Protein AF-A0A522W054-F1 (afdb_monomer_lite)

Structure (mmCIF, N/CA/C/O backbone):
data_AF-A0A522W054-F1
#
_entry.id   AF-A0A522W054-F1
#
loop_
_atom_site.group_PDB
_atom_site.id
_atom_site.type_symbol
_atom_site.label_atom_id
_atom_site.label_alt_id
_atom_site.label_comp_id
_atom_site.label_asym_id
_atom_site.label_entity_id
_atom_site.label_seq_id
_atom_site.pdbx_PDB_ins_code
_atom_site.Cartn_x
_atom_site.Cartn_y
_atom_site.Cartn_z
_atom_site.occupancy
_atom_site.B_iso_or_equiv
_atom_site.auth_seq_id
_atom_site.auth_comp_id
_atom_site.auth_asym_id
_atom_site.auth_atom_id
_atom_site.pdbx_PDB_model_num
ATOM 1 N N . MET A 1 1 ? -21.776 -14.584 4.336 1.00 48.50 1 MET A N 1
ATOM 2 C CA . MET A 1 1 ? -21.289 -14.466 2.942 1.00 48.50 1 MET A CA 1
ATOM 3 C C . MET A 1 1 ? -20.443 -13.203 2.856 1.00 48.50 1 MET A C 1
ATOM 5 O O . MET A 1 1 ? -20.900 -12.175 3.341 1.00 48.50 1 MET A O 1
ATOM 9 N N . ARG A 1 2 ? -19.198 -13.263 2.358 1.00 63.47 2 ARG A N 1
ATOM 10 C CA . ARG A 1 2 ? -18.408 -12.037 2.121 1.00 63.47 2 ARG A CA 1
ATOM 11 C C . ARG A 1 2 ? -19.120 -11.224 1.036 1.00 63.47 2 ARG A C 1
ATOM 13 O O . ARG A 1 2 ? -19.587 -11.817 0.067 1.00 63.47 2 ARG A O 1
ATOM 20 N N . SER A 1 3 ? -19.256 -9.911 1.217 1.00 84.56 3 SER A N 1
ATOM 21 C CA . SER A 1 3 ? -19.887 -9.067 0.199 1.00 84.56 3 SER A CA 1
ATOM 22 C C . SER A 1 3 ? -19.059 -9.106 -1.088 1.00 84.56 3 SER A C 1
ATOM 24 O O . SER A 1 3 ? -17.830 -9.179 -1.037 1.00 84.56 3 SER A O 1
ATOM 26 N N . PHE A 1 4 ? -19.721 -9.047 -2.245 1.00 90.56 4 PHE A N 1
ATOM 27 C CA . PHE A 1 4 ? -19.061 -9.022 -3.556 1.00 90.56 4 PHE A CA 1
ATOM 28 C C . PHE A 1 4 ? -17.945 -7.961 -3.626 1.00 90.56 4 PHE A C 1
ATOM 30 O O . PHE A 1 4 ? -16.848 -8.241 -4.106 1.00 90.56 4 PHE A O 1
ATOM 37 N N . GLY A 1 5 ? -18.182 -6.783 -3.036 1.00 90.81 5 GLY A N 1
ATOM 38 C CA . GLY A 1 5 ? -17.192 -5.708 -2.960 1.00 90.81 5 GLY A CA 1
ATOM 39 C C . GLY A 1 5 ? -15.894 -6.111 -2.253 1.00 90.81 5 GLY A C 1
ATOM 40 O O . GLY A 1 5 ? -14.820 -5.747 -2.720 1.00 90.81 5 GLY A O 1
ATOM 41 N N . PHE A 1 6 ? -15.957 -6.904 -1.180 1.00 91.25 6 PHE A N 1
ATOM 42 C CA . PHE A 1 6 ? -14.751 -7.394 -0.508 1.00 91.25 6 PHE A CA 1
ATOM 43 C C . PHE A 1 6 ? -13.987 -8.414 -1.364 1.00 91.25 6 PHE A C 1
ATOM 45 O O . PHE A 1 6 ? -12.761 -8.375 -1.419 1.00 91.25 6 PHE A O 1
ATOM 52 N N . THR A 1 7 ? -14.698 -9.314 -2.052 1.00 94.25 7 THR A N 1
ATOM 53 C CA . THR A 1 7 ? -14.076 -10.289 -2.965 1.00 94.25 7 THR A CA 1
ATOM 54 C C . THR A 1 7 ? -13.330 -9.588 -4.095 1.00 94.25 7 THR A C 1
ATOM 56 O O . THR A 1 7 ? -12.186 -9.933 -4.377 1.00 94.25 7 THR A O 1
ATOM 59 N N . LEU A 1 8 ? -13.943 -8.567 -4.696 1.00 94.81 8 LEU A N 1
ATOM 60 C CA . LEU A 1 8 ? -13.317 -7.799 -5.767 1.00 94.81 8 LEU A CA 1
ATOM 61 C C . LEU A 1 8 ? -12.094 -7.014 -5.259 1.00 94.81 8 LEU A C 1
ATOM 63 O O . LEU A 1 8 ? -11.086 -6.942 -5.955 1.00 94.81 8 LEU A O 1
ATOM 67 N N . LEU A 1 9 ? -12.143 -6.475 -4.033 1.00 94.12 9 LEU A N 1
ATOM 68 C CA . LEU A 1 9 ? -10.993 -5.793 -3.428 1.00 94.12 9 LEU A CA 1
ATOM 69 C C . LEU A 1 9 ? -9.827 -6.762 -3.203 1.00 94.12 9 LEU A C 1
ATOM 71 O O . LEU A 1 9 ? -8.676 -6.413 -3.447 1.00 94.12 9 LEU A O 1
ATOM 75 N N . LEU A 1 10 ? -10.118 -7.982 -2.746 1.00 94.38 10 LEU A N 1
ATOM 76 C CA . LEU A 1 10 ? -9.102 -9.013 -2.549 1.00 94.38 10 LEU A CA 1
ATOM 77 C C . LEU A 1 10 ? -8.487 -9.457 -3.881 1.00 94.38 10 LEU A C 1
ATOM 79 O O . LEU A 1 10 ? -7.278 -9.661 -3.954 1.00 94.38 10 LEU A O 1
ATOM 83 N N . PHE A 1 11 ? -9.303 -9.565 -4.930 1.00 96.38 11 PHE A N 1
ATOM 84 C CA . PHE A 1 11 ? -8.822 -9.827 -6.282 1.00 96.38 11 PHE A CA 1
ATOM 85 C C . PHE A 1 11 ? -7.897 -8.707 -6.773 1.00 96.38 11 PHE A C 1
ATOM 87 O O . PHE A 1 11 ? -6.777 -8.990 -7.190 1.00 96.38 11 PHE A O 1
ATOM 94 N N . TRP A 1 12 ? -8.314 -7.441 -6.640 1.00 96.62 12 TRP A N 1
ATOM 95 C CA . TRP A 1 12 ? -7.470 -6.285 -6.960 1.00 96.62 12 TRP A CA 1
ATOM 96 C C . TRP A 1 12 ? -6.152 -6.314 -6.179 1.00 96.62 12 TRP A C 1
ATOM 98 O O . TRP A 1 12 ? -5.096 -6.115 -6.765 1.00 96.62 12 TRP A O 1
ATOM 108 N N . HIS A 1 13 ? -6.195 -6.618 -4.880 1.00 96.12 13 HIS A N 1
ATOM 109 C CA . HIS A 1 13 ? -4.999 -6.697 -4.045 1.00 96.12 13 HIS A CA 1
ATOM 110 C C . HIS A 1 13 ? -4.044 -7.797 -4.521 1.00 96.12 13 HIS A C 1
ATOM 112 O O . HIS A 1 13 ? -2.839 -7.577 -4.598 1.00 96.12 13 HIS A O 1
ATOM 118 N N . GLY A 1 14 ? -4.569 -8.986 -4.835 1.00 97.19 14 GLY A N 1
ATOM 119 C CA . GLY A 1 14 ? -3.770 -10.084 -5.378 1.00 97.19 14 GLY A CA 1
ATOM 120 C C . GLY A 1 14 ? -3.129 -9.717 -6.714 1.00 97.19 14 GLY A C 1
ATOM 121 O O . GLY A 1 14 ? -1.948 -9.980 -6.917 1.00 97.19 14 GLY A O 1
ATOM 122 N N . LEU A 1 15 ? -3.884 -9.043 -7.583 1.00 97.81 15 LEU A N 1
ATOM 123 C CA . LEU A 1 15 ? -3.390 -8.575 -8.870 1.00 97.81 15 LEU A CA 1
ATOM 124 C C . LEU A 1 15 ? -2.296 -7.512 -8.704 1.00 97.81 15 LEU A C 1
ATOM 126 O O . LEU A 1 15 ? -1.234 -7.657 -9.293 1.00 97.81 15 LEU A O 1
ATOM 130 N N . PHE A 1 16 ? -2.519 -6.513 -7.845 1.00 97.25 16 PHE A N 1
ATOM 131 C CA . PHE A 1 16 ? -1.559 -5.450 -7.537 1.00 97.25 16 PHE A CA 1
ATOM 132 C C . PHE A 1 16 ? -0.251 -6.010 -6.961 1.00 97.25 16 PHE A C 1
ATOM 134 O O . PHE A 1 16 ? 0.836 -5.648 -7.405 1.00 97.25 16 PHE A O 1
ATOM 141 N N . ALA A 1 17 ? -0.350 -6.939 -6.005 1.00 97.06 17 ALA A N 1
ATOM 142 C CA . ALA A 1 17 ? 0.813 -7.611 -5.434 1.00 97.06 17 ALA A CA 1
ATOM 143 C C . ALA A 1 17 ? 1.552 -8.465 -6.477 1.00 97.06 17 ALA A C 1
ATOM 145 O O . ALA A 1 17 ? 2.777 -8.433 -6.535 1.00 97.06 17 ALA A O 1
ATOM 146 N N . GLY A 1 18 ? 0.823 -9.194 -7.327 1.00 97.44 18 GLY A N 1
ATOM 147 C CA . GLY A 1 18 ? 1.412 -9.998 -8.396 1.00 97.44 18 GLY A CA 1
ATOM 148 C C . GLY A 1 18 ? 2.170 -9.148 -9.415 1.00 97.44 18 GLY A C 1
ATOM 149 O O . GLY A 1 18 ? 3.320 -9.447 -9.723 1.00 97.44 18 GLY A O 1
ATOM 150 N N . THR A 1 19 ? 1.568 -8.053 -9.886 1.00 97.38 19 THR A N 1
ATOM 151 C CA . THR A 1 19 ? 2.221 -7.123 -10.820 1.00 97.38 19 THR A CA 1
ATOM 152 C C . THR A 1 19 ? 3.438 -6.456 -10.200 1.00 97.38 19 THR A C 1
ATOM 154 O O . THR A 1 19 ? 4.453 -6.313 -10.871 1.00 97.38 19 THR A O 1
ATOM 157 N N . TYR A 1 20 ? 3.366 -6.105 -8.912 1.00 97.50 20 TYR A N 1
ATOM 158 C CA . TYR A 1 20 ? 4.505 -5.562 -8.177 1.00 97.50 20 TYR A CA 1
ATOM 159 C C . TYR A 1 20 ? 5.671 -6.556 -8.125 1.00 97.50 20 TYR A C 1
ATOM 161 O O . TYR A 1 20 ? 6.796 -6.189 -8.445 1.00 97.50 20 TYR A O 1
ATOM 169 N N . ILE A 1 21 ? 5.407 -7.821 -7.769 1.00 97.19 21 ILE A N 1
ATOM 170 C CA . ILE A 1 21 ? 6.442 -8.863 -7.695 1.00 97.19 21 ILE A CA 1
ATOM 171 C C . ILE A 1 21 ? 7.104 -9.058 -9.056 1.00 97.19 21 ILE A C 1
ATOM 173 O O . ILE A 1 21 ? 8.328 -9.074 -9.119 1.00 97.19 21 ILE A O 1
ATOM 177 N N . VAL A 1 22 ? 6.313 -9.175 -10.130 1.00 97.50 22 VAL A N 1
ATOM 178 C CA . VAL A 1 22 ? 6.853 -9.317 -11.490 1.00 97.50 22 VAL A CA 1
ATOM 179 C C . VAL A 1 22 ? 7.730 -8.118 -11.831 1.00 97.50 22 VAL A C 1
ATOM 181 O O . VAL A 1 22 ? 8.887 -8.323 -12.166 1.00 97.50 22 VAL A O 1
ATOM 184 N N . ALA A 1 23 ? 7.230 -6.890 -11.663 1.00 96.06 23 ALA A N 1
ATOM 185 C CA . ALA A 1 23 ? 8.004 -5.685 -11.949 1.00 96.06 23 ALA A CA 1
ATOM 186 C C . ALA A 1 23 ? 9.327 -5.647 -11.166 1.00 96.06 23 ALA A C 1
ATOM 188 O O . ALA A 1 23 ? 10.359 -5.309 -11.736 1.00 96.06 23 ALA A O 1
ATOM 189 N N . PHE A 1 24 ? 9.310 -6.028 -9.886 1.00 94.88 24 PHE A N 1
ATOM 190 C CA . PHE A 1 24 ? 10.502 -6.012 -9.042 1.00 94.88 24 PHE A CA 1
ATOM 191 C C . PHE A 1 24 ? 11.554 -7.038 -9.489 1.00 94.88 24 PHE A C 1
ATOM 193 O O . PHE A 1 24 ? 12.723 -6.695 -9.607 1.00 94.88 24 PHE A O 1
ATOM 200 N N . ILE A 1 25 ? 11.156 -8.288 -9.757 1.00 96.00 25 ILE A N 1
ATOM 201 C CA . ILE A 1 25 ? 12.114 -9.358 -10.093 1.00 96.00 25 ILE A CA 1
ATOM 202 C C . ILE A 1 25 ? 12.608 -9.304 -11.541 1.00 96.00 25 ILE A C 1
ATOM 204 O O . ILE A 1 25 ? 13.621 -9.916 -11.849 1.00 96.00 25 ILE A O 1
ATOM 208 N N . THR A 1 26 ? 11.887 -8.628 -12.439 1.00 96.06 26 THR A N 1
ATOM 209 C CA . THR A 1 26 ? 12.272 -8.510 -13.855 1.00 96.06 26 THR A CA 1
ATOM 210 C C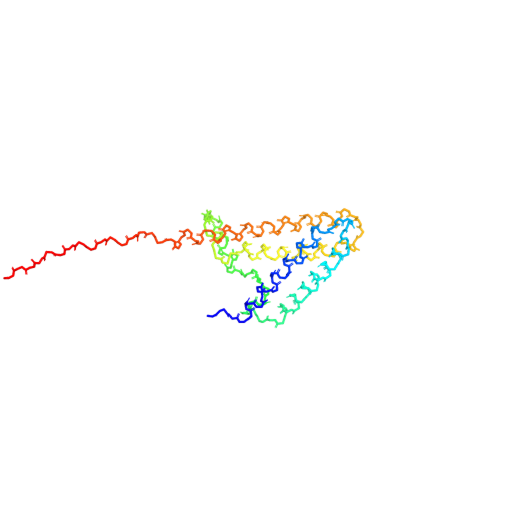 . THR A 1 26 ? 12.988 -7.200 -14.171 1.00 96.06 26 THR A C 1
ATOM 212 O O . THR A 1 26 ? 13.122 -6.881 -15.346 1.00 96.06 26 THR A O 1
ATOM 215 N N . GLY A 1 27 ? 13.377 -6.415 -13.158 1.00 90.00 27 GLY A N 1
ATOM 216 C CA . GLY A 1 27 ? 14.052 -5.123 -13.343 1.00 90.00 27 GLY A CA 1
ATOM 217 C C . GLY A 1 27 ? 15.424 -5.213 -14.015 1.00 90.00 27 GLY A C 1
ATOM 218 O O . GLY A 1 27 ? 15.909 -4.202 -14.515 1.00 90.00 27 GLY A O 1
ATOM 219 N N . ASP A 1 28 ? 16.007 -6.410 -14.068 1.00 86.50 28 ASP A N 1
ATOM 220 C CA . ASP A 1 28 ? 17.255 -6.682 -14.776 1.00 86.50 28 ASP A CA 1
ATOM 221 C C . ASP A 1 28 ? 17.069 -6.668 -16.307 1.00 86.50 28 ASP A C 1
ATOM 223 O O . ASP A 1 28 ? 15.988 -6.954 -16.840 1.00 86.50 28 ASP A O 1
ATOM 227 N N . ASP A 1 29 ? 18.155 -6.374 -17.027 1.00 79.44 29 ASP A N 1
ATOM 228 C CA . ASP A 1 29 ? 18.154 -6.105 -18.473 1.00 79.44 29 ASP A CA 1
ATOM 229 C C . ASP A 1 29 ? 17.520 -7.222 -19.323 1.00 79.44 29 ASP A C 1
ATOM 231 O O . ASP A 1 29 ? 16.838 -6.944 -20.315 1.00 79.44 29 ASP A O 1
ATOM 235 N N . ASP A 1 30 ? 17.669 -8.483 -18.909 1.00 89.94 30 ASP A N 1
ATOM 236 C CA . ASP A 1 30 ? 17.184 -9.655 -19.648 1.00 89.94 30 ASP A CA 1
ATOM 237 C C . ASP A 1 30 ? 15.647 -9.718 -19.765 1.00 89.94 30 ASP A C 1
ATOM 239 O O . ASP A 1 30 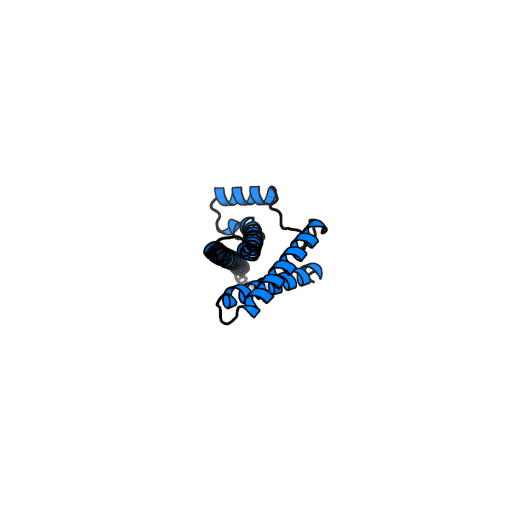? 15.112 -10.376 -20.663 1.00 89.94 30 ASP A O 1
ATOM 243 N N . PHE A 1 31 ? 14.915 -9.017 -18.889 1.00 94.12 31 PHE A N 1
ATOM 244 C CA . PHE A 1 31 ? 13.450 -9.067 -18.819 1.00 94.12 31 PHE A CA 1
ATOM 245 C C . PHE A 1 31 ? 12.784 -7.686 -18.832 1.00 94.12 31 PHE A C 1
ATOM 247 O O . PHE A 1 31 ? 11.618 -7.550 -18.446 1.00 94.12 31 PHE A O 1
ATOM 254 N N . MET A 1 32 ? 13.469 -6.672 -19.369 1.00 92.44 32 MET A N 1
ATOM 255 C CA . MET A 1 32 ? 13.000 -5.281 -19.386 1.00 92.44 32 MET A CA 1
ATOM 256 C C . MET A 1 32 ? 11.578 -5.112 -19.956 1.00 92.44 32 MET A C 1
ATOM 258 O O . MET A 1 32 ? 10.771 -4.335 -19.444 1.00 92.44 32 MET A O 1
ATOM 262 N N . GLY A 1 33 ? 11.212 -5.889 -20.984 1.00 95.62 33 GLY A N 1
ATOM 263 C CA . GLY A 1 33 ? 9.853 -5.868 -21.539 1.00 95.62 33 GLY A CA 1
ATOM 264 C C . GLY A 1 33 ? 8.774 -6.266 -20.522 1.00 95.62 33 GLY A C 1
ATOM 265 O O . GLY A 1 33 ? 7.711 -5.643 -20.471 1.00 95.62 33 GLY A O 1
ATOM 266 N N . MET A 1 34 ? 9.053 -7.264 -19.676 1.00 97.06 34 MET A N 1
ATOM 267 C CA . MET A 1 34 ? 8.154 -7.682 -18.596 1.00 97.06 34 MET A CA 1
ATOM 268 C C . MET A 1 34 ? 8.109 -6.645 -17.475 1.00 97.06 34 MET A C 1
ATOM 270 O O . MET A 1 34 ? 7.018 -6.352 -16.986 1.00 97.06 34 MET A O 1
ATOM 274 N N . HIS A 1 35 ? 9.253 -6.049 -17.122 1.00 95.88 35 HIS A N 1
ATOM 275 C CA . HIS A 1 35 ? 9.328 -4.982 -16.122 1.00 95.88 35 HIS A CA 1
ATOM 276 C C . HIS A 1 35 ? 8.446 -3.795 -16.501 1.00 95.88 35 HIS A C 1
ATOM 278 O O . HIS A 1 35 ? 7.581 -3.392 -15.724 1.00 95.88 35 HIS A O 1
ATOM 284 N N . ILE A 1 36 ? 8.591 -3.295 -17.732 1.00 94.69 36 ILE A N 1
ATOM 285 C CA . ILE A 1 36 ? 7.811 -2.162 -18.236 1.00 94.69 36 ILE A CA 1
ATOM 286 C C . ILE A 1 36 ? 6.317 -2.508 -18.276 1.00 94.69 36 ILE A C 1
ATOM 288 O O . ILE A 1 36 ? 5.488 -1.725 -17.809 1.00 94.69 36 ILE A O 1
ATOM 292 N N . ALA A 1 37 ? 5.951 -3.684 -18.798 1.00 96.75 37 ALA A N 1
ATOM 293 C CA . ALA A 1 37 ? 4.552 -4.103 -18.872 1.00 96.75 37 ALA A CA 1
ATOM 294 C C . ALA A 1 37 ? 3.908 -4.233 -17.478 1.00 96.75 37 ALA A C 1
ATOM 296 O O . ALA A 1 37 ? 2.802 -3.736 -17.250 1.00 96.75 37 ALA A O 1
ATOM 297 N N . ALA A 1 38 ? 4.610 -4.857 -16.528 1.00 96.81 38 ALA A N 1
ATOM 298 C CA . ALA A 1 38 ? 4.148 -5.006 -15.154 1.00 96.81 38 ALA A CA 1
ATOM 299 C C . ALA A 1 38 ? 4.082 -3.659 -14.418 1.00 96.81 38 ALA A C 1
ATOM 301 O O . ALA A 1 38 ? 3.113 -3.413 -13.699 1.00 96.81 38 ALA A O 1
ATOM 302 N N . GLY A 1 39 ? 5.044 -2.761 -14.653 1.00 95.38 39 GLY A N 1
ATOM 303 C CA . GLY A 1 39 ? 5.051 -1.396 -14.128 1.00 95.38 39 GLY A CA 1
ATOM 304 C C . GLY A 1 39 ? 3.840 -0.584 -14.594 1.00 95.38 39 GLY A C 1
ATOM 305 O O . GLY A 1 39 ? 3.130 -0.006 -13.773 1.00 95.38 39 GLY A O 1
ATOM 306 N N . TRP A 1 40 ? 3.512 -0.619 -15.890 1.00 95.88 40 TRP A N 1
ATOM 307 C CA . TRP A 1 40 ? 2.301 0.028 -16.411 1.00 95.88 40 TRP A CA 1
ATOM 308 C C . TRP A 1 40 ? 1.018 -0.550 -15.821 1.00 95.88 40 TRP A C 1
ATOM 310 O O . TRP A 1 40 ? 0.089 0.195 -15.497 1.00 95.88 40 TRP A O 1
ATOM 320 N N . MET A 1 41 ? 0.962 -1.871 -15.645 1.00 97.31 41 MET A N 1
ATOM 321 C CA . MET A 1 41 ? -0.182 -2.516 -15.011 1.00 97.31 41 MET A CA 1
ATOM 322 C C . MET A 1 41 ? -0.320 -2.098 -13.541 1.00 97.31 41 MET A C 1
ATOM 324 O O . MET A 1 41 ? -1.426 -1.787 -13.096 1.00 97.31 41 MET A O 1
ATOM 328 N N . LEU A 1 42 ? 0.793 -2.015 -12.807 1.00 96.50 42 LEU A N 1
ATOM 329 C CA . LEU A 1 42 ? 0.836 -1.547 -11.423 1.00 96.50 42 LEU A CA 1
ATOM 330 C C . LEU A 1 42 ? 0.343 -0.094 -11.305 1.00 96.50 42 LEU A C 1
ATOM 332 O O . LEU A 1 42 ? -0.511 0.195 -10.462 1.00 96.50 42 LEU A O 1
ATOM 336 N N . ILE A 1 43 ? 0.802 0.794 -12.197 1.00 96.06 43 ILE A N 1
ATOM 337 C CA . ILE A 1 43 ? 0.332 2.186 -12.301 1.00 96.06 43 ILE A CA 1
ATOM 338 C C . ILE A 1 43 ? -1.177 2.221 -12.553 1.00 96.06 43 ILE A C 1
ATOM 340 O O . ILE A 1 43 ? -1.910 2.885 -11.818 1.00 96.06 43 ILE A O 1
ATOM 344 N N . GLY A 1 44 ? -1.664 1.476 -13.551 1.00 96.62 44 GLY A N 1
ATOM 345 C CA . GLY A 1 44 ? -3.085 1.425 -13.894 1.00 96.62 44 GLY A CA 1
ATOM 346 C C . GLY A 1 44 ? -3.955 0.956 -12.726 1.00 96.62 44 GLY A C 1
ATOM 347 O O . GLY A 1 44 ? -4.963 1.587 -12.403 1.00 96.62 44 GLY A O 1
ATOM 348 N N . LEU A 1 45 ? -3.539 -0.103 -12.027 1.00 96.81 45 LEU A N 1
ATOM 349 C CA . LEU A 1 45 ? -4.236 -0.612 -10.843 1.00 96.81 45 LEU A CA 1
ATOM 350 C C . LEU A 1 45 ? -4.223 0.387 -9.683 1.00 96.81 45 LEU A C 1
ATOM 352 O O . LEU A 1 45 ? -5.230 0.497 -8.977 1.00 96.81 45 LEU A O 1
ATOM 356 N N . GLY A 1 46 ? -3.119 1.114 -9.493 1.00 95.06 46 GLY A N 1
ATOM 357 C CA . GLY A 1 46 ? -3.003 2.191 -8.513 1.00 95.06 46 GLY A CA 1
ATOM 358 C C . GLY A 1 46 ? -3.955 3.349 -8.814 1.00 95.06 46 GLY A C 1
ATOM 359 O O . GLY A 1 46 ? -4.713 3.765 -7.938 1.00 95.06 46 GLY A O 1
ATOM 360 N N . ILE A 1 47 ? -3.996 3.815 -10.066 1.00 95.38 47 ILE A N 1
ATOM 361 C CA . ILE A 1 47 ? -4.913 4.874 -10.511 1.00 95.38 47 ILE A CA 1
ATOM 362 C C . ILE A 1 47 ? -6.365 4.447 -10.296 1.00 95.38 47 ILE A C 1
ATOM 364 O O . ILE A 1 47 ? -7.128 5.177 -9.665 1.00 95.38 47 ILE A O 1
ATOM 368 N N . ILE A 1 48 ? -6.744 3.244 -10.744 1.00 95.38 48 ILE A N 1
ATOM 369 C CA . ILE A 1 48 ? -8.096 2.706 -10.536 1.00 95.38 48 ILE A CA 1
ATOM 370 C C . ILE A 1 48 ? -8.432 2.680 -9.042 1.00 95.38 48 ILE A C 1
ATOM 372 O O . ILE A 1 48 ? -9.514 3.107 -8.645 1.00 95.38 48 ILE A O 1
ATOM 376 N N . ARG A 1 49 ? -7.504 2.228 -8.190 1.00 94.69 49 ARG A N 1
ATOM 377 C CA . ARG A 1 49 ? -7.725 2.164 -6.741 1.00 94.69 49 ARG A CA 1
ATOM 378 C C . ARG A 1 49 ? -8.006 3.530 -6.131 1.00 94.69 49 ARG A C 1
ATOM 380 O O . ARG A 1 49 ? -8.881 3.617 -5.266 1.00 94.69 49 ARG A O 1
ATOM 387 N N . LEU A 1 50 ? -7.258 4.549 -6.548 1.00 93.69 50 LEU A N 1
ATOM 388 C CA . LEU A 1 50 ? -7.400 5.918 -6.062 1.00 93.69 50 LEU A CA 1
ATOM 389 C C . LEU A 1 50 ? -8.690 6.562 -6.580 1.00 93.69 50 LEU A C 1
ATOM 391 O O . LEU A 1 50 ? -9.427 7.135 -5.786 1.00 93.69 50 LEU A O 1
ATOM 395 N N . LEU A 1 51 ? -9.024 6.393 -7.863 1.00 95.25 51 LEU A N 1
ATOM 396 C CA . LEU A 1 51 ? -10.276 6.895 -8.441 1.00 95.25 51 LEU A CA 1
ATOM 397 C C . LEU A 1 51 ? -11.507 6.246 -7.805 1.00 95.25 51 LEU A C 1
ATOM 399 O O . LEU A 1 51 ? -12.478 6.919 -7.479 1.00 95.25 51 LEU A O 1
ATOM 403 N N . VAL A 1 52 ? -11.475 4.932 -7.579 1.00 94.88 52 VAL A N 1
ATOM 404 C CA . VAL A 1 52 ? -12.581 4.246 -6.902 1.00 94.88 52 VAL A CA 1
ATOM 405 C C . VAL A 1 52 ? -12.686 4.709 -5.444 1.00 94.88 52 VAL A C 1
ATOM 407 O O . VAL A 1 52 ? -13.792 4.860 -4.928 1.00 94.88 52 VAL A O 1
ATOM 410 N N . ALA A 1 53 ? -11.564 4.986 -4.776 1.00 92.81 53 ALA A N 1
ATOM 411 C CA . ALA A 1 53 ? -11.582 5.477 -3.401 1.00 92.81 53 ALA A CA 1
ATOM 412 C C . ALA A 1 53 ? -12.239 6.853 -3.238 1.00 92.81 53 ALA A C 1
ATOM 414 O O . ALA A 1 53 ? -12.805 7.101 -2.176 1.00 92.81 53 ALA A O 1
ATOM 415 N N . THR A 1 54 ? -12.158 7.740 -4.237 1.00 92.12 54 THR A N 1
ATOM 416 C CA . THR A 1 54 ? -12.726 9.097 -4.144 1.00 92.12 54 THR A CA 1
ATOM 417 C C . THR A 1 54 ? -14.240 9.128 -4.323 1.00 92.12 54 THR A C 1
ATOM 419 O O . THR A 1 54 ? -14.883 10.055 -3.839 1.00 92.12 54 THR A O 1
ATOM 422 N N . VAL A 1 55 ? -14.820 8.126 -4.989 1.00 94.12 55 VAL A N 1
ATOM 423 C CA . VAL A 1 55 ? -16.268 8.058 -5.261 1.00 94.12 55 VAL A CA 1
ATOM 424 C C . VAL A 1 55 ? -17.023 7.124 -4.315 1.00 94.12 55 VAL A C 1
ATOM 426 O O . VAL A 1 55 ? -18.246 7.203 -4.210 1.00 94.12 55 VAL A O 1
ATOM 429 N N . MET A 1 56 ? -16.323 6.210 -3.640 1.00 92.31 56 MET A N 1
ATOM 430 C CA . MET A 1 56 ? -16.949 5.217 -2.768 1.00 92.31 56 MET A CA 1
ATOM 431 C C . MET A 1 56 ? -17.227 5.783 -1.368 1.00 92.31 56 MET A C 1
ATOM 433 O O . MET A 1 56 ? -16.369 6.459 -0.800 1.00 92.31 56 MET A O 1
ATOM 437 N N . PRO A 1 57 ? -18.384 5.460 -0.758 1.00 89.94 57 PRO A N 1
ATOM 438 C CA . PRO A 1 57 ? -18.686 5.891 0.603 1.00 89.94 57 PRO A CA 1
ATOM 439 C C . PRO A 1 57 ? -17.704 5.269 1.601 1.00 89.94 57 PRO A C 1
ATOM 441 O O . PRO A 1 57 ? -17.222 4.156 1.389 1.00 89.94 57 PRO A O 1
ATOM 444 N N . GLU A 1 58 ? -17.464 5.931 2.736 1.00 85.38 58 GLU A N 1
ATOM 445 C CA . GLU A 1 58 ? -16.518 5.457 3.764 1.00 85.38 58 GLU A CA 1
ATOM 446 C C . GLU A 1 58 ? -16.851 4.058 4.308 1.00 85.38 58 GLU A C 1
ATOM 448 O O . GLU A 1 58 ? -15.959 3.313 4.713 1.00 85.38 58 GLU A O 1
ATOM 453 N N . THR A 1 59 ? -18.129 3.670 4.270 1.00 85.62 59 THR A N 1
ATOM 454 C CA . THR A 1 59 ? -18.617 2.341 4.668 1.00 85.62 59 THR A CA 1
ATOM 455 C C . THR A 1 59 ? -18.267 1.237 3.667 1.00 85.62 59 THR A C 1
ATOM 457 O O . THR A 1 59 ? -18.331 0.054 4.009 1.00 85.62 59 THR A O 1
ATOM 460 N N . SER A 1 60 ? -17.891 1.596 2.437 1.00 89.62 60 SER A N 1
ATOM 461 C CA . SER A 1 60 ? -17.476 0.652 1.403 1.00 89.62 60 SER A CA 1
ATOM 462 C C . SER A 1 60 ? -16.088 0.090 1.715 1.00 89.62 60 SER A C 1
ATOM 464 O O . SER A 1 60 ? -15.193 0.849 2.078 1.00 89.62 60 SER A O 1
ATOM 466 N N . PRO A 1 61 ? -15.832 -1.212 1.485 1.00 88.62 61 PRO A N 1
ATOM 467 C CA . PRO A 1 61 ? -14.477 -1.760 1.575 1.00 88.62 61 PRO A CA 1
ATOM 468 C C . PRO A 1 61 ? -13.511 -1.123 0.559 1.00 88.62 61 PRO A C 1
ATOM 470 O O . PRO A 1 61 ? -12.298 -1.225 0.720 1.00 88.62 61 PRO A O 1
ATOM 473 N N . TRP A 1 62 ? -14.040 -0.462 -0.475 1.00 91.25 62 TRP A N 1
ATOM 474 C CA . TRP A 1 62 ? -13.267 0.244 -1.494 1.00 91.25 62 TRP A CA 1
ATOM 475 C C . TRP A 1 62 ? -12.873 1.671 -1.111 1.00 91.25 62 TRP A C 1
ATOM 477 O O . TRP A 1 62 ? -12.085 2.285 -1.831 1.00 91.25 62 TRP A O 1
ATOM 487 N N . SER A 1 63 ? -13.356 2.206 0.012 1.00 91.19 63 SER A N 1
ATOM 488 C CA . SER A 1 63 ? -12.844 3.475 0.530 1.00 91.19 63 SER A CA 1
ATOM 489 C C . SER A 1 63 ? -11.368 3.337 0.926 1.00 91.19 63 SER A C 1
ATOM 491 O O . SER A 1 63 ? -10.841 2.229 1.108 1.00 91.19 63 SER A O 1
ATOM 493 N N . LEU A 1 64 ? -10.645 4.454 1.002 1.00 87.88 64 LEU A N 1
ATOM 494 C CA . LEU A 1 64 ? -9.325 4.432 1.628 1.00 87.88 64 LEU A CA 1
ATOM 495 C C . LEU A 1 64 ? -9.505 4.238 3.137 1.00 87.88 64 LEU A C 1
ATOM 497 O O . LEU A 1 64 ? -10.375 4.871 3.739 1.00 87.88 64 LEU A O 1
ATOM 501 N N . PRO A 1 65 ? -8.702 3.370 3.774 1.00 84.12 65 PRO A N 1
ATOM 502 C CA . PRO A 1 65 ? -8.812 3.124 5.199 1.00 84.12 65 PRO A CA 1
ATOM 503 C C . PRO A 1 65 ? -8.189 4.295 5.965 1.00 84.12 65 PRO A C 1
ATOM 505 O O . PRO A 1 65 ? -7.134 4.141 6.560 1.00 84.12 65 PRO A O 1
ATOM 508 N N . TRP A 1 66 ? -8.800 5.476 5.952 1.00 86.31 66 TRP A N 1
ATOM 509 C CA . TRP A 1 66 ? -8.228 6.631 6.633 1.00 86.31 66 TRP A CA 1
ATOM 510 C C . TRP A 1 66 ? -8.115 6.385 8.147 1.00 86.31 66 TRP A C 1
ATOM 512 O O . TRP A 1 66 ? -9.054 5.857 8.761 1.00 86.31 66 TRP A O 1
ATOM 522 N N . PRO A 1 67 ? -6.976 6.735 8.775 1.00 84.38 67 PRO A N 1
ATOM 523 C CA . PRO A 1 67 ? -6.852 6.717 10.223 1.00 84.38 67 PRO A CA 1
ATOM 524 C C . PRO A 1 67 ? -7.881 7.665 10.840 1.00 84.38 67 PRO A C 1
ATOM 526 O O . PRO A 1 67 ? -7.812 8.873 10.635 1.00 84.38 67 PRO A O 1
ATOM 529 N N . ASN A 1 68 ? -8.834 7.132 11.604 1.00 86.75 68 ASN A N 1
ATOM 530 C CA . ASN A 1 68 ? -9.786 7.969 12.329 1.00 86.75 68 ASN A CA 1
ATOM 531 C C . ASN A 1 68 ? -9.267 8.300 13.747 1.00 86.75 68 ASN A C 1
ATOM 533 O O . ASN A 1 68 ? -8.435 7.561 14.293 1.00 86.75 68 ASN A O 1
ATOM 537 N N . PRO A 1 69 ? -9.765 9.375 14.387 1.00 88.44 69 PRO A N 1
ATOM 538 C CA . PRO A 1 69 ? -9.303 9.782 15.716 1.00 88.44 69 PRO A CA 1
ATOM 539 C C . PRO A 1 69 ? -9.473 8.701 16.791 1.00 88.44 69 PRO A C 1
ATOM 541 O O . PRO A 1 69 ? -8.654 8.600 17.705 1.00 88.44 69 PRO A O 1
ATOM 544 N N . ALA A 1 70 ? -10.505 7.859 16.681 1.00 86.81 70 ALA A N 1
ATOM 545 C CA . ALA A 1 70 ? -10.736 6.766 17.623 1.00 86.81 70 ALA A CA 1
ATOM 546 C C . ALA A 1 70 ? -9.639 5.691 17.532 1.00 86.81 70 ALA A C 1
ATOM 548 O O . ALA A 1 70 ? -9.164 5.212 18.561 1.00 86.81 70 ALA A O 1
ATOM 549 N N . LEU A 1 71 ? -9.190 5.364 16.317 1.00 85.81 71 LEU A N 1
ATOM 550 C CA . LEU A 1 71 ? -8.099 4.429 16.047 1.00 85.81 71 LEU A CA 1
ATOM 551 C C . LEU A 1 71 ? -6.776 4.952 16.617 1.00 85.81 71 LEU A C 1
ATOM 553 O O . LEU A 1 71 ? -6.033 4.201 17.245 1.00 85.81 71 LEU A O 1
ATOM 557 N N . ILE A 1 72 ? -6.517 6.251 16.442 1.00 89.50 72 ILE A N 1
ATOM 558 C CA . ILE A 1 72 ? -5.323 6.928 16.962 1.00 89.50 72 ILE A CA 1
ATOM 559 C C . ILE A 1 72 ? -5.344 6.945 18.493 1.00 89.50 72 ILE A C 1
ATOM 561 O O . ILE A 1 72 ? -4.356 6.583 19.129 1.00 89.50 72 ILE A O 1
ATOM 565 N N . LYS A 1 73 ? -6.484 7.294 19.106 1.00 90.56 73 LYS A N 1
ATOM 566 C CA . LYS A 1 73 ? -6.645 7.292 20.567 1.00 90.56 73 LYS A CA 1
ATOM 567 C C . LYS A 1 73 ? -6.478 5.890 21.156 1.00 90.56 73 LYS A C 1
ATOM 569 O O . LYS A 1 73 ? -5.822 5.737 22.184 1.00 90.56 73 LYS A O 1
ATOM 574 N N . ALA A 1 74 ? -7.053 4.875 20.511 1.00 86.56 74 ALA A N 1
ATOM 575 C CA . ALA A 1 74 ? -6.896 3.486 20.925 1.00 86.56 74 ALA A CA 1
ATOM 576 C C . ALA A 1 74 ? -5.429 3.050 20.837 1.00 86.56 74 ALA A C 1
ATOM 578 O O . ALA A 1 74 ? -4.902 2.515 21.809 1.00 86.56 74 ALA A O 1
ATOM 579 N N . PHE A 1 75 ? -4.758 3.341 19.719 1.00 88.00 75 PHE A N 1
ATOM 580 C CA . PHE A 1 75 ? -3.338 3.046 19.543 1.00 88.00 75 PHE A CA 1
ATOM 581 C C . PHE A 1 75 ? -2.479 3.715 20.619 1.00 88.00 75 PHE A C 1
ATOM 583 O O . PHE A 1 75 ? -1.703 3.027 21.273 1.00 88.00 75 PHE A O 1
ATOM 590 N N . LYS A 1 76 ? -2.680 5.017 20.868 1.00 90.19 76 LYS A N 1
ATOM 591 C CA . LYS A 1 76 ? -1.954 5.756 21.909 1.00 90.19 76 LYS A CA 1
ATOM 592 C C . LYS A 1 76 ? -2.120 5.101 23.279 1.00 90.19 76 LYS A C 1
ATOM 594 O O . LYS A 1 76 ? -1.134 4.836 23.947 1.00 90.19 76 LYS A O 1
ATOM 599 N N . ARG A 1 77 ? -3.354 4.759 23.663 1.00 88.50 77 ARG A N 1
ATOM 600 C CA . ARG A 1 77 ? -3.614 4.080 24.939 1.00 88.50 77 ARG A CA 1
ATOM 601 C C . ARG A 1 77 ? -2.857 2.754 25.045 1.00 88.50 77 ARG A C 1
ATOM 603 O O . ARG A 1 77 ? -2.276 2.486 26.084 1.00 88.50 77 ARG A O 1
ATOM 610 N N . HIS A 1 78 ? -2.876 1.930 23.997 1.00 86.62 78 HIS A N 1
ATOM 611 C CA . HIS A 1 78 ? -2.193 0.631 24.005 1.00 86.62 78 HIS A CA 1
ATOM 612 C C . HIS A 1 78 ? -0.667 0.760 24.004 1.00 86.62 78 HIS A C 1
ATOM 614 O O . HIS A 1 78 ? 0.017 -0.069 24.601 1.00 86.62 78 HIS A O 1
ATOM 620 N N . TRP A 1 79 ? -0.145 1.811 23.369 1.00 87.81 79 TRP A N 1
ATOM 621 C CA . TRP A 1 79 ? 1.267 2.169 23.414 1.00 87.81 79 TRP A CA 1
ATOM 622 C C . TRP A 1 79 ? 1.690 2.605 24.820 1.00 87.81 79 TRP A C 1
ATOM 624 O O . TRP A 1 79 ? 2.662 2.076 25.353 1.00 87.81 79 TRP A O 1
ATOM 634 N N . ASP A 1 80 ? 0.916 3.494 25.448 1.00 91.12 80 ASP A N 1
ATOM 635 C CA . ASP A 1 80 ? 1.180 4.005 26.798 1.00 91.12 80 ASP A CA 1
ATOM 636 C C . ASP A 1 80 ? 1.167 2.877 27.846 1.00 91.12 80 ASP A C 1
ATOM 638 O O . ASP A 1 80 ? 1.944 2.894 28.797 1.00 91.12 80 ASP A O 1
ATOM 642 N N . THR A 1 81 ? 0.320 1.858 27.659 1.00 89.38 81 THR A N 1
ATOM 643 C CA . THR A 1 81 ? 0.268 0.671 28.529 1.00 89.38 81 THR A CA 1
ATOM 644 C C . THR A 1 81 ? 1.256 -0.432 28.135 1.00 89.38 81 THR A C 1
ATOM 646 O O . THR A 1 81 ? 1.226 -1.497 28.745 1.00 89.38 81 THR A O 1
ATOM 649 N N . MET A 1 82 ? 2.082 -0.221 27.100 1.00 83.69 82 MET A N 1
ATOM 650 C CA . MET A 1 82 ? 2.972 -1.224 26.493 1.00 83.69 82 MET A CA 1
ATOM 651 C C . MET A 1 82 ? 2.291 -2.578 26.219 1.00 83.69 82 MET A C 1
ATOM 653 O O . MET A 1 82 ? 2.910 -3.641 26.295 1.00 83.69 82 MET A O 1
ATOM 657 N N . ASP A 1 83 ? 1.002 -2.558 25.870 1.00 83.38 83 ASP A N 1
ATOM 658 C CA . ASP A 1 83 ? 0.255 -3.775 25.556 1.00 83.38 83 ASP A CA 1
ATOM 659 C C . ASP A 1 83 ? 0.529 -4.166 24.103 1.00 83.38 83 ASP A C 1
ATOM 661 O O . ASP A 1 83 ? -0.246 -3.877 23.185 1.00 83.38 83 ASP A O 1
ATOM 665 N N . ALA A 1 84 ? 1.668 -4.830 23.895 1.00 76.62 84 ALA A N 1
ATOM 666 C CA . ALA A 1 84 ? 2.085 -5.319 22.586 1.00 76.62 84 ALA A CA 1
ATOM 667 C C . ALA A 1 84 ? 0.997 -6.189 21.938 1.00 76.62 84 ALA A C 1
ATOM 669 O O . ALA A 1 84 ? 0.771 -6.110 20.733 1.00 76.62 84 ALA A O 1
ATOM 670 N N . SER A 1 85 ? 0.259 -6.970 22.731 1.00 76.19 85 SER A N 1
ATOM 671 C CA . SER A 1 85 ? -0.801 -7.827 22.208 1.00 76.19 85 SER A CA 1
ATOM 672 C C . SER A 1 85 ? -1.939 -7.010 21.586 1.00 76.19 85 SER A C 1
ATOM 674 O O . SER A 1 85 ? -2.445 -7.381 20.527 1.00 76.19 85 SER A O 1
ATOM 676 N N . ALA A 1 86 ? -2.292 -5.868 22.179 1.00 76.94 86 ALA A N 1
ATOM 677 C CA . ALA A 1 86 ? -3.329 -4.980 21.669 1.00 76.94 86 ALA A CA 1
ATOM 678 C C . ALA A 1 86 ? -2.875 -4.132 20.468 1.00 76.94 86 ALA A C 1
ATOM 680 O O . ALA A 1 86 ? -3.698 -3.794 19.617 1.00 76.94 86 ALA A O 1
ATOM 681 N N . LEU A 1 87 ? -1.575 -3.838 20.340 1.00 79.19 87 LEU A N 1
ATOM 682 C CA . LEU A 1 87 ? -1.018 -3.090 19.200 1.00 79.19 87 LEU A CA 1
ATOM 683 C C . LEU A 1 87 ? -1.079 -3.862 17.869 1.00 79.19 87 LEU A C 1
ATOM 685 O O . LEU A 1 87 ? -1.151 -3.247 16.799 1.00 79.19 87 LEU A O 1
ATOM 689 N N . PHE A 1 88 ? -1.115 -5.196 17.927 1.00 77.75 88 PHE A N 1
ATOM 690 C CA . PHE A 1 88 ? -1.156 -6.080 16.753 1.00 77.75 88 PHE A CA 1
ATOM 691 C C . PHE A 1 88 ? -2.490 -6.840 16.594 1.00 77.75 88 PHE A C 1
ATOM 693 O O . PHE A 1 88 ? -2.631 -7.682 15.709 1.00 77.75 88 PHE A O 1
ATOM 700 N N . GLN A 1 89 ? -3.508 -6.565 17.419 1.00 73.62 89 GLN A N 1
ATOM 701 C CA . GLN A 1 89 ? -4.799 -7.264 17.352 1.00 73.62 89 GLN A CA 1
ATOM 702 C C . GLN A 1 89 ? -5.867 -6.498 16.561 1.00 73.62 89 GLN A C 1
ATOM 704 O O . GLN A 1 89 ? -6.251 -5.381 16.884 1.00 73.62 89 GLN A O 1
ATOM 709 N N . GLY A 1 90 ? -6.453 -7.161 15.561 1.00 69.88 90 GLY A N 1
ATOM 710 C CA . GLY A 1 90 ? -7.609 -6.635 14.822 1.00 69.88 90 GLY A CA 1
ATOM 711 C C . GLY A 1 90 ? -7.221 -5.704 13.672 1.00 69.88 90 GLY A C 1
ATOM 712 O O . GLY A 1 90 ? -6.240 -5.960 12.979 1.00 69.88 90 GLY A O 1
ATOM 713 N N . ARG A 1 91 ? -8.042 -4.678 13.415 1.00 71.12 91 ARG A N 1
ATOM 714 C CA . ARG A 1 91 ? -7.733 -3.587 12.478 1.00 71.12 91 ARG A CA 1
ATOM 715 C C . ARG A 1 91 ? -7.050 -2.483 13.279 1.00 71.12 91 ARG A C 1
ATOM 717 O O . ARG A 1 91 ? -7.725 -1.592 13.782 1.00 71.12 91 ARG A O 1
ATOM 724 N N . THR A 1 92 ? -5.737 -2.582 13.455 1.00 82.81 92 THR A N 1
ATOM 725 C CA . THR A 1 92 ? -4.964 -1.581 14.202 1.00 82.81 92 THR A CA 1
ATOM 726 C C . THR A 1 92 ? -4.481 -0.456 13.295 1.00 82.81 92 THR A C 1
ATOM 728 O O . THR A 1 92 ? -4.413 -0.609 12.071 1.00 82.81 92 THR A O 1
ATOM 731 N N . LEU A 1 93 ? -4.126 0.679 13.906 1.00 86.44 93 LEU A N 1
ATOM 732 C CA . LEU A 1 93 ? -3.505 1.808 13.210 1.00 86.44 93 LEU A CA 1
ATOM 733 C C . LEU A 1 93 ? -2.280 1.365 12.403 1.00 86.44 93 LEU A C 1
ATOM 735 O O . LEU A 1 93 ? -2.131 1.790 11.266 1.00 86.44 93 LEU A O 1
ATOM 739 N N . MET A 1 94 ? -1.475 0.442 12.934 1.00 87.38 94 MET A N 1
ATOM 740 C CA . MET A 1 94 ? -0.290 -0.087 12.250 1.00 87.38 94 MET A CA 1
ATOM 741 C C . MET A 1 94 ? -0.633 -0.807 10.941 1.00 87.38 94 MET A C 1
ATOM 743 O O . MET A 1 94 ? 0.010 -0.565 9.922 1.00 87.38 94 MET A O 1
ATOM 747 N N . ILE A 1 95 ? -1.665 -1.662 10.929 1.00 88.94 95 ILE A N 1
ATOM 748 C CA . ILE A 1 95 ? -2.103 -2.343 9.696 1.00 88.94 95 ILE A CA 1
ATOM 749 C C . ILE A 1 95 ? -2.576 -1.332 8.652 1.00 88.94 95 ILE A C 1
ATOM 751 O O . ILE A 1 95 ? -2.243 -1.436 7.475 1.00 88.94 95 ILE A O 1
ATOM 755 N N . VAL A 1 96 ? -3.352 -0.346 9.095 1.00 90.31 96 VAL A N 1
ATOM 756 C CA . VAL A 1 96 ? -3.898 0.688 8.219 1.00 90.31 96 VAL A CA 1
ATOM 757 C C . VAL A 1 96 ? -2.782 1.544 7.618 1.00 90.31 96 VAL A C 1
ATOM 759 O O . VAL A 1 96 ? -2.703 1.685 6.400 1.00 90.31 96 VAL A O 1
ATOM 762 N N . VAL A 1 97 ? -1.900 2.072 8.465 1.00 92.50 97 VAL A N 1
ATOM 763 C CA . VAL A 1 97 ? -0.788 2.931 8.050 1.00 92.50 97 VAL A CA 1
ATOM 764 C C . VAL A 1 97 ? 0.181 2.162 7.162 1.00 92.50 97 VAL A C 1
ATOM 766 O O . VAL A 1 97 ? 0.562 2.678 6.121 1.00 92.50 97 VAL A O 1
ATOM 769 N N . SER A 1 98 ? 0.528 0.917 7.496 1.00 94.19 98 SER A N 1
ATOM 770 C CA . SER A 1 98 ? 1.433 0.120 6.655 1.00 94.19 98 SER A CA 1
ATOM 771 C C . SER A 1 9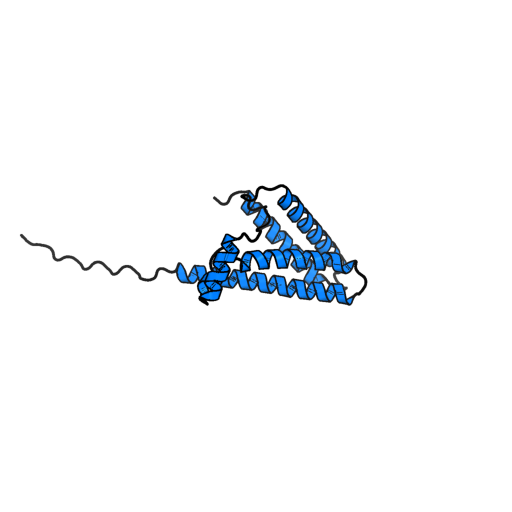8 ? 0.866 -0.137 5.256 1.00 94.19 98 SER A C 1
ATOM 773 O O . SER A 1 98 ? 1.611 -0.031 4.288 1.00 94.19 98 SER A O 1
ATOM 775 N N . GLY A 1 99 ? -0.441 -0.386 5.113 1.00 93.12 99 GLY A N 1
ATOM 776 C CA . GLY A 1 99 ? -1.071 -0.508 3.794 1.00 93.12 99 GLY A CA 1
ATOM 777 C C . GLY A 1 99 ? -1.021 0.796 2.985 1.00 93.12 99 GLY A C 1
ATOM 778 O O . GLY A 1 99 ? -0.740 0.771 1.789 1.00 93.12 99 GLY A O 1
ATOM 779 N N . LEU A 1 100 ? -1.239 1.945 3.638 1.00 93.94 100 LEU A N 1
ATOM 780 C CA . LEU A 1 100 ? -1.121 3.264 3.001 1.00 93.94 100 LEU A CA 1
ATOM 781 C C . LEU A 1 100 ? 0.325 3.589 2.606 1.00 93.94 100 LEU A C 1
ATOM 783 O O . LEU A 1 100 ? 0.549 4.147 1.532 1.00 93.94 100 LEU A O 1
ATOM 787 N N . VAL A 1 101 ? 1.299 3.209 3.438 1.00 95.75 101 VAL A N 1
ATOM 788 C CA . VAL A 1 101 ? 2.731 3.354 3.146 1.00 95.75 101 VAL A CA 1
ATOM 789 C C . VAL A 1 101 ? 3.103 2.498 1.940 1.00 95.75 101 VAL A C 1
ATOM 791 O O . VAL A 1 101 ? 3.679 3.029 0.999 1.00 95.75 101 VAL A O 1
ATOM 794 N N . VAL A 1 102 ? 2.714 1.218 1.906 1.00 96.31 102 VAL A N 1
ATOM 795 C CA . VAL A 1 102 ? 2.964 0.343 0.747 1.00 96.31 102 VAL A CA 1
ATOM 796 C C . VAL A 1 102 ? 2.375 0.936 -0.526 1.00 96.31 102 VAL A C 1
ATOM 798 O O . VAL A 1 102 ? 3.083 1.030 -1.525 1.00 96.31 102 VAL A O 1
ATOM 801 N N . LEU A 1 103 ? 1.115 1.381 -0.496 1.00 94.12 103 LEU A N 1
ATOM 802 C CA . LEU A 1 103 ? 0.479 2.000 -1.659 1.00 94.12 103 LEU A CA 1
ATOM 803 C C . LEU A 1 103 ? 1.253 3.242 -2.121 1.00 94.12 103 LEU A C 1
ATOM 805 O O . LEU A 1 103 ? 1.578 3.359 -3.298 1.00 94.12 103 LEU A O 1
ATOM 809 N N . THR A 1 104 ? 1.589 4.137 -1.191 1.00 93.44 104 THR A N 1
ATOM 810 C CA . THR A 1 104 ? 2.312 5.383 -1.486 1.00 93.44 104 THR A CA 1
ATOM 811 C C . THR A 1 104 ? 3.685 5.107 -2.087 1.00 93.44 104 THR A C 1
ATOM 813 O O . THR A 1 104 ? 4.004 5.626 -3.152 1.00 93.44 104 THR A O 1
ATOM 816 N N . VAL A 1 105 ? 4.495 4.270 -1.438 1.00 95.25 105 VAL A N 1
ATOM 817 C CA . VAL A 1 105 ? 5.872 4.011 -1.874 1.00 95.25 105 VAL A CA 1
ATOM 818 C C . VAL A 1 105 ? 5.896 3.197 -3.173 1.00 95.25 105 VAL A C 1
ATOM 820 O O . VAL A 1 105 ? 6.749 3.449 -4.013 1.00 95.25 105 VAL A O 1
ATOM 823 N N . SER A 1 106 ? 4.929 2.300 -3.405 1.00 93.50 106 SER A N 1
ATOM 824 C CA . SER A 1 106 ? 4.806 1.582 -4.689 1.00 93.50 106 SER A CA 1
ATOM 825 C C . SER A 1 106 ? 4.465 2.527 -5.842 1.00 93.50 106 SER A C 1
ATOM 827 O O . SER A 1 106 ? 5.016 2.401 -6.934 1.00 93.50 106 SER A O 1
ATOM 829 N N . VAL A 1 107 ? 3.586 3.507 -5.605 1.00 90.88 107 VAL A N 1
ATOM 830 C CA . VAL A 1 107 ? 3.284 4.556 -6.590 1.00 90.88 107 VAL A CA 1
ATOM 831 C C . VAL A 1 107 ? 4.532 5.397 -6.855 1.00 90.88 107 VAL A C 1
ATOM 833 O O . VAL A 1 107 ? 4.891 5.588 -8.012 1.00 90.88 107 VAL A O 1
ATOM 836 N N . LEU A 1 108 ? 5.244 5.833 -5.812 1.00 92.62 108 LEU A N 1
ATOM 837 C CA . LEU A 1 108 ? 6.496 6.579 -5.973 1.00 92.62 108 LEU A CA 1
ATOM 838 C C . LEU A 1 108 ? 7.547 5.787 -6.761 1.00 92.62 108 LEU A C 1
ATOM 840 O O . LEU A 1 108 ? 8.152 6.351 -7.666 1.00 92.62 108 LEU A O 1
ATOM 844 N N . ALA A 1 109 ? 7.720 4.494 -6.475 1.00 93.38 109 ALA A N 1
ATOM 845 C CA . ALA A 1 109 ? 8.626 3.618 -7.221 1.00 93.38 109 ALA A CA 1
ATOM 846 C C . ALA A 1 109 ? 8.233 3.520 -8.700 1.00 93.38 109 ALA A C 1
ATOM 848 O O . ALA A 1 109 ? 9.087 3.560 -9.577 1.00 93.38 109 ALA A O 1
ATOM 849 N N . SER A 1 110 ? 6.932 3.459 -8.988 1.00 91.69 110 SER A N 1
ATOM 850 C CA . SER A 1 110 ? 6.438 3.363 -10.365 1.00 91.69 110 SER A CA 1
ATOM 851 C C . SER A 1 110 ? 6.730 4.622 -11.189 1.00 91.69 110 SER A C 1
ATOM 853 O O . SER A 1 110 ? 6.936 4.535 -12.395 1.00 91.69 110 SER A O 1
ATOM 855 N N . PHE A 1 111 ? 6.749 5.796 -10.550 1.00 90.44 111 PHE A N 1
ATOM 856 C CA . PHE A 1 111 ? 7.000 7.071 -11.228 1.00 90.44 111 PHE A CA 1
ATOM 857 C C . PHE A 1 111 ? 8.458 7.542 -11.149 1.00 90.44 111 PHE A C 1
ATOM 859 O O . PHE A 1 111 ? 8.866 8.372 -11.960 1.00 90.44 111 PHE A O 1
ATOM 866 N N . SER A 1 112 ? 9.261 7.022 -10.216 1.00 91.81 112 SER A N 1
ATOM 867 C CA . SER A 1 112 ? 10.657 7.440 -10.044 1.00 91.81 112 SER A CA 1
ATOM 868 C C . SER A 1 112 ? 11.537 7.117 -11.252 1.00 91.81 112 SER A C 1
ATOM 870 O O . SER A 1 112 ? 12.502 7.835 -11.480 1.00 91.81 112 SER A O 1
ATOM 872 N N . GLY A 1 113 ? 11.172 6.122 -12.069 1.00 86.62 113 GLY A N 1
ATOM 873 C CA . GLY A 1 113 ? 11.873 5.796 -13.318 1.00 86.62 113 GLY A CA 1
ATOM 874 C C . GLY A 1 113 ? 11.790 6.886 -14.396 1.00 86.62 113 GLY A C 1
ATOM 875 O O . GLY A 1 113 ? 12.561 6.866 -15.349 1.00 86.62 113 GLY A O 1
ATOM 876 N N . TYR A 1 114 ? 10.887 7.862 -14.245 1.00 87.56 114 TYR A N 1
ATOM 877 C CA . TYR A 1 114 ? 10.783 9.026 -15.135 1.00 87.56 114 TYR A CA 1
ATOM 878 C C . TYR A 1 114 ? 11.536 10.255 -14.612 1.00 87.56 114 TYR A C 1
ATOM 880 O O . TYR A 1 114 ? 11.581 11.285 -15.286 1.00 87.56 114 TYR A O 1
ATOM 888 N N . LEU A 1 115 ? 12.086 10.179 -13.398 1.00 89.12 115 LEU A N 1
ATOM 889 C CA . LEU A 1 115 ? 12.857 11.258 -12.798 1.00 89.12 115 LEU A CA 1
ATOM 890 C C . LEU A 1 115 ? 14.345 11.099 -13.142 1.00 89.12 115 LEU A C 1
ATOM 892 O O . LEU A 1 115 ? 14.827 9.980 -13.309 1.00 89.12 115 LEU A O 1
ATOM 896 N N . PRO A 1 116 ? 15.099 12.206 -13.243 1.00 83.38 116 PRO A N 1
ATOM 897 C CA . PRO A 1 116 ? 16.535 12.135 -13.474 1.00 83.38 116 PRO A CA 1
ATOM 898 C C . PRO A 1 116 ? 17.253 11.475 -12.287 1.00 83.38 116 PRO A C 1
ATOM 900 O O . PRO A 1 116 ? 17.028 11.845 -11.135 1.00 83.38 116 PRO A O 1
ATOM 903 N N . GLY A 1 117 ? 18.161 10.544 -12.593 1.00 80.31 117 GLY A N 1
ATOM 904 C CA . GLY A 1 117 ? 18.990 9.825 -11.621 1.00 80.31 117 GLY A CA 1
ATOM 905 C C . GLY A 1 117 ? 18.689 8.329 -11.611 1.00 80.31 117 GLY A C 1
ATOM 906 O O . GLY A 1 117 ? 17.721 7.899 -10.991 1.00 80.31 117 GLY A O 1
ATOM 907 N N . ASN A 1 118 ? 19.543 7.537 -12.265 1.00 68.56 118 ASN A N 1
ATOM 908 C CA . ASN A 1 118 ? 19.360 6.085 -12.395 1.00 68.56 118 ASN A CA 1
ATOM 909 C C . ASN A 1 118 ? 19.250 5.389 -11.023 1.00 68.56 118 ASN A C 1
ATOM 911 O O . ASN A 1 118 ? 18.388 4.534 -10.832 1.00 68.56 118 ASN A O 1
ATOM 915 N N . ASP A 1 119 ? 20.014 5.856 -10.033 1.00 86.38 119 ASP A N 1
ATOM 916 C CA . ASP A 1 119 ? 20.010 5.296 -8.675 1.00 86.38 119 ASP A CA 1
ATOM 917 C C . ASP A 1 119 ? 18.733 5.629 -7.882 1.00 86.38 119 ASP A C 1
ATOM 919 O O . ASP A 1 119 ? 18.417 4.971 -6.889 1.00 86.38 119 ASP A O 1
ATOM 923 N N . LEU A 1 120 ? 17.968 6.654 -8.290 1.00 92.19 120 LEU A N 1
ATOM 924 C CA . LEU A 1 120 ? 16.746 7.040 -7.581 1.00 92.19 120 LEU A CA 1
ATOM 925 C C . LEU A 1 120 ? 15.663 5.978 -7.756 1.00 92.19 120 LEU A C 1
ATOM 927 O O . LEU A 1 120 ? 14.972 5.643 -6.792 1.00 92.19 120 LEU A O 1
ATOM 931 N N . HIS A 1 121 ? 15.502 5.452 -8.973 1.00 93.19 121 HIS A N 1
ATOM 932 C CA . HIS A 1 121 ? 14.509 4.415 -9.218 1.00 93.19 121 HIS A CA 1
ATOM 933 C C . HIS A 1 121 ? 14.829 3.157 -8.416 1.00 93.19 121 HIS A C 1
ATOM 935 O O . HIS A 1 121 ? 13.962 2.672 -7.690 1.00 93.19 121 HIS A O 1
ATOM 941 N N . GLU A 1 122 ? 16.085 2.712 -8.452 1.00 91.50 122 GLU A N 1
ATOM 942 C CA . GLU A 1 122 ? 16.559 1.566 -7.679 1.00 91.50 122 GLU A CA 1
ATOM 943 C C . GLU A 1 122 ? 16.388 1.782 -6.166 1.00 91.50 122 GLU A C 1
ATOM 945 O O . GLU A 1 122 ? 15.830 0.934 -5.465 1.00 91.50 122 GLU A O 1
ATOM 950 N N . GLY A 1 123 ? 16.788 2.946 -5.646 1.00 93.94 123 GLY A N 1
ATOM 951 C CA . GLY A 1 123 ? 16.653 3.272 -4.227 1.00 93.94 123 GLY A CA 1
ATOM 952 C C . GLY A 1 123 ? 15.196 3.269 -3.752 1.00 93.94 123 GLY A C 1
ATOM 953 O O . GLY A 1 123 ? 14.875 2.693 -2.708 1.00 93.94 123 GLY A O 1
ATOM 954 N N . VAL A 1 124 ? 14.288 3.864 -4.531 1.00 94.69 124 VAL A N 1
ATOM 955 C CA . VAL A 1 124 ? 12.852 3.877 -4.210 1.00 94.69 124 VAL A CA 1
ATOM 956 C C . VAL A 1 124 ? 12.234 2.484 -4.387 1.00 94.69 124 VAL A C 1
ATOM 958 O O . VAL A 1 124 ? 11.386 2.094 -3.581 1.00 94.69 124 VAL A O 1
ATOM 961 N N . ALA A 1 125 ? 12.677 1.702 -5.375 1.00 94.50 125 ALA A N 1
ATOM 962 C CA . ALA A 1 125 ? 12.250 0.318 -5.560 1.00 94.50 125 ALA A CA 1
ATOM 963 C C . ALA A 1 125 ? 12.639 -0.546 -4.350 1.00 94.50 125 ALA A C 1
ATOM 965 O O . ALA A 1 125 ? 11.775 -1.209 -3.772 1.00 94.50 125 ALA A O 1
ATOM 966 N N . ASN A 1 126 ? 13.882 -0.459 -3.876 1.00 95.75 126 ASN A N 1
ATOM 967 C CA . ASN A 1 126 ? 14.343 -1.166 -2.680 1.00 95.75 126 ASN A CA 1
ATOM 968 C C . ASN A 1 126 ? 13.582 -0.735 -1.415 1.00 95.75 126 ASN A C 1
ATOM 970 O O . ASN A 1 126 ? 13.147 -1.579 -0.626 1.00 95.75 126 ASN A O 1
ATOM 974 N N . LEU A 1 127 ? 13.330 0.567 -1.246 1.00 95.88 127 LEU A N 1
ATOM 975 C CA . LEU A 1 127 ? 12.495 1.070 -0.151 1.00 95.88 127 LEU A CA 1
ATOM 976 C C . LEU A 1 127 ? 11.064 0.512 -0.223 1.00 95.88 127 LEU A C 1
ATOM 978 O O . LEU A 1 127 ? 10.483 0.145 0.803 1.00 95.88 127 LEU A O 1
ATOM 982 N N . SER A 1 128 ? 10.494 0.420 -1.428 1.00 96.44 128 SER A N 1
ATOM 983 C CA . SER A 1 128 ? 9.168 -0.165 -1.635 1.00 96.44 128 SER A CA 1
ATOM 984 C C . SER A 1 128 ? 9.137 -1.645 -1.244 1.00 96.44 128 SER A C 1
ATOM 986 O O . SER A 1 128 ? 8.194 -2.066 -0.572 1.00 96.44 128 SER A O 1
ATOM 988 N N . LEU A 1 129 ? 10.198 -2.406 -1.549 1.00 96.81 129 LEU A N 1
ATOM 989 C CA . LEU A 1 129 ? 10.307 -3.814 -1.167 1.00 96.81 129 LEU A CA 1
ATOM 990 C C . LEU A 1 129 ? 10.322 -3.955 0.353 1.00 96.81 129 LEU A C 1
ATOM 992 O O . LEU A 1 129 ? 9.561 -4.748 0.911 1.00 96.81 129 LEU A O 1
ATOM 996 N N . MET A 1 130 ? 11.139 -3.148 1.036 1.00 97.50 130 MET A N 1
ATOM 997 C CA . MET A 1 130 ? 11.175 -3.127 2.499 1.00 97.50 130 MET A CA 1
ATOM 998 C C . MET A 1 130 ? 9.792 -2.832 3.089 1.00 97.50 130 MET A C 1
ATOM 1000 O O . MET A 1 130 ? 9.371 -3.504 4.032 1.00 97.50 130 MET A O 1
ATOM 1004 N N . ALA A 1 131 ? 9.055 -1.874 2.518 1.00 96.94 131 ALA A N 1
ATOM 1005 C CA . ALA A 1 131 ? 7.704 -1.544 2.961 1.00 96.94 131 ALA A CA 1
ATOM 1006 C C . ALA A 1 131 ? 6.725 -2.716 2.766 1.00 96.94 131 ALA A C 1
ATOM 1008 O O . ALA A 1 131 ? 5.950 -3.023 3.676 1.00 96.94 131 ALA A O 1
ATOM 1009 N N . VAL A 1 132 ? 6.776 -3.398 1.616 1.00 96.62 132 VAL A N 1
ATOM 1010 C CA . VAL A 1 132 ? 5.937 -4.570 1.312 1.00 96.62 132 VAL A CA 1
ATOM 1011 C C . VAL A 1 132 ? 6.228 -5.717 2.279 1.00 96.62 132 VAL A C 1
ATOM 1013 O O . VAL A 1 132 ? 5.298 -6.282 2.860 1.00 96.62 132 VAL A O 1
ATOM 1016 N N . LEU A 1 133 ? 7.505 -6.029 2.518 1.00 97.19 133 LEU A N 1
ATOM 1017 C CA . LEU A 1 133 ? 7.914 -7.077 3.457 1.00 97.19 133 LEU A CA 1
ATOM 1018 C C . LEU A 1 133 ? 7.515 -6.741 4.899 1.00 97.19 133 LEU A C 1
ATOM 1020 O O . LEU A 1 133 ? 6.997 -7.605 5.614 1.00 97.19 133 LEU A O 1
ATOM 1024 N N . ALA A 1 134 ? 7.698 -5.488 5.322 1.00 96.12 134 ALA A N 1
ATOM 1025 C CA . ALA A 1 134 ? 7.277 -5.022 6.639 1.00 96.12 134 ALA A CA 1
ATOM 1026 C C . ALA A 1 134 ? 5.755 -5.139 6.812 1.00 96.12 134 ALA A C 1
ATOM 1028 O O . ALA A 1 134 ? 5.286 -5.656 7.828 1.00 96.12 134 ALA A O 1
ATOM 1029 N N . HIS A 1 135 ? 4.975 -4.731 5.806 1.00 95.75 135 HIS A N 1
ATOM 1030 C CA . HIS A 1 135 ? 3.521 -4.869 5.813 1.00 95.75 135 HIS A CA 1
ATOM 1031 C C . HIS A 1 135 ? 3.086 -6.340 5.885 1.00 95.75 135 HIS A C 1
ATOM 1033 O O . HIS A 1 135 ? 2.274 -6.698 6.740 1.00 95.75 135 HIS A O 1
ATOM 1039 N N . GLY A 1 136 ? 3.663 -7.215 5.055 1.00 94.31 136 GLY A N 1
ATOM 1040 C CA . GLY A 1 136 ? 3.378 -8.651 5.078 1.00 94.31 136 GLY A CA 1
ATOM 1041 C C . GLY A 1 136 ? 3.694 -9.288 6.435 1.00 94.31 136 GLY A C 1
ATOM 1042 O O . GLY A 1 136 ? 2.847 -9.972 7.013 1.00 94.31 136 GLY A O 1
ATOM 1043 N N . THR A 1 137 ? 4.86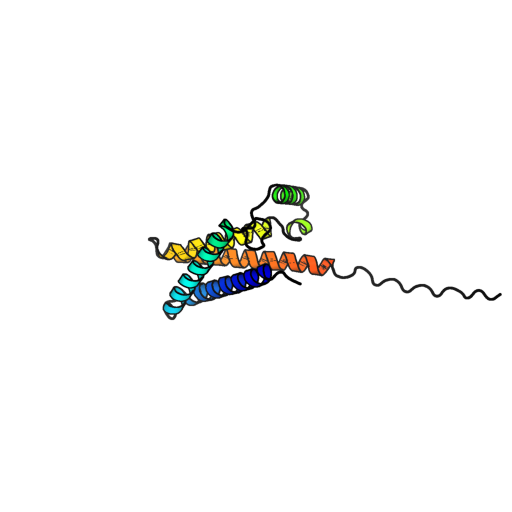8 -8.991 6.996 1.00 93.44 137 THR A N 1
ATOM 1044 C CA . THR A 1 137 ? 5.290 -9.461 8.327 1.00 93.44 137 THR A CA 1
ATOM 1045 C C . THR A 1 137 ? 4.313 -9.011 9.410 1.00 93.44 137 THR A C 1
ATOM 1047 O O . THR A 1 137 ? 3.866 -9.811 10.233 1.00 93.44 137 THR A O 1
ATOM 1050 N N . LEU A 1 138 ? 3.913 -7.740 9.376 1.00 91.94 138 LEU A N 1
ATOM 1051 C CA . LEU A 1 138 ? 2.970 -7.167 10.325 1.00 91.94 138 LEU A CA 1
ATOM 1052 C C . LEU A 1 138 ? 1.598 -7.860 10.262 1.00 91.94 138 LEU A C 1
ATOM 1054 O O . LEU A 1 138 ? 0.996 -8.147 11.303 1.00 91.94 138 LEU A O 1
ATOM 1058 N N . ILE A 1 139 ? 1.111 -8.173 9.057 1.00 90.38 139 ILE A N 1
ATOM 1059 C CA . ILE A 1 139 ? -0.126 -8.937 8.859 1.00 90.38 139 ILE A CA 1
ATOM 1060 C C . ILE A 1 139 ? 0.021 -10.344 9.444 1.00 90.38 139 ILE A C 1
ATOM 1062 O O . ILE A 1 139 ? -0.855 -10.773 10.195 1.00 90.38 139 ILE A O 1
ATOM 1066 N N . LEU A 1 140 ? 1.118 -11.049 9.156 1.00 90.62 140 LEU A N 1
ATOM 1067 C CA . LEU A 1 140 ? 1.354 -12.407 9.656 1.00 90.62 140 LEU A CA 1
ATOM 1068 C C . LEU A 1 140 ? 1.384 -12.460 11.188 1.00 90.62 140 LEU A C 1
ATOM 1070 O O . LEU A 1 140 ? 0.687 -13.291 11.774 1.00 90.62 140 LEU A O 1
ATOM 1074 N N . ILE A 1 141 ? 2.097 -11.534 11.839 1.00 88.25 141 ILE A N 1
ATOM 1075 C CA . ILE A 1 141 ? 2.113 -11.400 13.306 1.00 88.25 141 ILE A CA 1
ATOM 1076 C C . ILE A 1 141 ? 0.688 -11.179 13.828 1.00 88.25 141 ILE A C 1
ATOM 1078 O O . ILE A 1 141 ? 0.222 -11.886 14.724 1.00 88.25 141 ILE A O 1
ATOM 1082 N N . SER A 1 142 ? -0.043 -10.246 13.215 1.00 85.62 142 SER A N 1
ATOM 1083 C CA . SER A 1 142 ? -1.399 -9.885 13.635 1.00 85.62 142 SER A CA 1
ATOM 1084 C C . SER A 1 142 ? -2.402 -11.038 13.495 1.00 85.62 142 SER A C 1
ATOM 1086 O O . SER A 1 142 ? -3.320 -11.167 14.308 1.00 85.62 142 SER A O 1
ATOM 1088 N N . GLN A 1 143 ? -2.258 -11.896 12.478 1.00 83.81 143 GLN A N 1
ATOM 1089 C CA . GLN A 1 143 ? -3.106 -13.084 12.308 1.00 83.81 143 GLN A CA 1
ATOM 1090 C C . GLN A 1 143 ? -2.668 -14.246 13.212 1.00 83.81 143 GLN A C 1
ATOM 1092 O O . GLN A 1 143 ? -3.523 -14.948 13.758 1.00 83.81 143 GLN A O 1
ATOM 1097 N N . GLY A 1 144 ? -1.361 -14.429 13.421 1.00 79.25 144 GLY A N 1
ATOM 1098 C CA . GLY A 1 144 ? -0.815 -15.441 14.329 1.00 79.25 144 GLY A CA 1
ATOM 1099 C C . GLY A 1 144 ? -1.302 -15.246 15.766 1.00 79.25 144 GLY A C 1
ATOM 1100 O O . GLY A 1 144 ? -1.810 -16.185 16.379 1.00 79.25 144 GLY A O 1
ATOM 1101 N N . LEU A 1 145 ? -1.266 -14.005 16.263 1.00 76.25 145 LEU A N 1
ATOM 1102 C CA . LEU A 1 145 ? -1.760 -13.655 17.600 1.00 76.25 145 LEU A CA 1
ATOM 1103 C C . LEU A 1 145 ? -3.260 -13.939 17.777 1.00 76.25 145 LEU A C 1
ATOM 1105 O O . LEU A 1 145 ? -3.682 -14.400 18.838 1.00 76.25 145 LEU A O 1
ATOM 1109 N N . LYS A 1 146 ? -4.077 -13.726 16.736 1.00 70.00 146 LYS A N 1
ATOM 1110 C CA . LYS A 1 146 ? -5.508 -14.075 16.778 1.00 70.00 146 LYS A CA 1
ATOM 1111 C C . LYS A 1 146 ? -5.717 -15.583 16.917 1.00 70.00 146 LYS A C 1
ATOM 1113 O O . LYS A 1 146 ? -6.539 -16.007 17.724 1.00 70.00 146 LYS A O 1
ATOM 1118 N N . LYS A 1 147 ? -4.959 -16.392 16.168 1.00 68.06 147 LYS A N 1
ATOM 1119 C CA . LYS A 1 147 ? -5.099 -17.858 16.160 1.00 68.06 147 LYS A CA 1
ATOM 1120 C C . LYS A 1 147 ? -4.759 -18.489 17.513 1.00 68.06 147 LYS A C 1
ATOM 1122 O O . LYS A 1 147 ? -5.467 -19.393 17.942 1.00 68.06 147 LYS A O 1
ATOM 1127 N N . VAL A 1 148 ? -3.727 -17.990 18.198 1.00 65.44 148 VAL A N 1
ATOM 1128 C CA . VAL A 1 148 ? -3.318 -18.489 19.527 1.00 65.44 148 VAL A CA 1
ATOM 1129 C C . VAL A 1 148 ? -4.401 -18.241 20.582 1.00 65.44 148 VAL A C 1
ATOM 1131 O O . VAL A 1 148 ? -4.646 -19.099 21.421 1.00 65.44 148 VAL A O 1
ATOM 1134 N N . ARG A 1 149 ? -5.107 -17.107 20.517 1.00 61.12 149 ARG A N 1
ATOM 1135 C CA . ARG A 1 149 ? -6.154 -16.757 21.491 1.00 61.12 149 ARG A CA 1
ATOM 1136 C C . ARG A 1 149 ? -7.495 -17.450 21.235 1.00 61.12 149 ARG A C 1
ATOM 1138 O O . ARG A 1 149 ? -8.260 -17.656 22.170 1.00 61.12 149 ARG A O 1
ATOM 1145 N N . SER A 1 150 ? -7.794 -17.791 19.982 1.00 59.47 150 SER A N 1
ATOM 1146 C CA . SER A 1 150 ? -8.990 -18.566 19.623 1.00 59.47 150 SER A CA 1
ATOM 1147 C C . SER A 1 150 ? -8.844 -20.069 19.886 1.00 59.47 150 SER A C 1
ATOM 1149 O O . SER A 1 150 ? -9.825 -20.797 19.739 1.00 59.47 150 SER A O 1
ATOM 1151 N N . ALA A 1 151 ? -7.655 -20.546 20.272 1.00 52.66 151 ALA A N 1
ATOM 1152 C CA . ALA A 1 151 ? -7.498 -21.899 20.787 1.00 52.66 151 ALA A CA 1
ATOM 1153 C C . ALA A 1 151 ? -8.288 -22.020 22.107 1.00 52.66 151 ALA A C 1
ATOM 1155 O O . ALA A 1 151 ? -8.099 -21.183 22.993 1.00 52.66 151 ALA A O 1
ATOM 1156 N N . PRO A 1 152 ? -9.188 -23.008 22.260 1.00 55.69 152 PRO A N 1
ATOM 1157 C CA . PRO A 1 152 ? -9.959 -23.158 23.484 1.00 55.69 152 PRO A CA 1
ATOM 1158 C C . PRO A 1 152 ? -9.012 -23.394 24.664 1.00 55.69 152 PRO A C 1
ATOM 1160 O O . PRO A 1 152 ? -8.379 -24.445 24.767 1.00 55.69 152 PRO A O 1
ATOM 1163 N N . SER A 1 153 ? -8.919 -22.418 25.565 1.00 61.00 153 SER A N 1
ATOM 1164 C CA . SER A 1 153 ? -8.354 -22.638 26.893 1.00 61.00 153 SER A CA 1
ATOM 1165 C C . SER A 1 153 ? -9.312 -23.548 27.657 1.00 61.00 153 SER A C 1
ATOM 1167 O O . SER A 1 153 ? -10.372 -23.109 28.095 1.00 61.00 153 SER A O 1
ATOM 1169 N N . GLY A 1 154 ? -8.938 -24.819 27.789 1.00 53.28 154 GLY A N 1
ATOM 1170 C CA . GLY A 1 154 ? -9.622 -25.790 28.636 1.00 53.28 154 GLY A CA 1
ATOM 1171 C C . GLY A 1 154 ? -10.678 -26.614 27.904 1.00 53.28 154 GLY A C 1
ATOM 1172 O O . GLY A 1 154 ? -11.779 -26.154 27.615 1.00 53.28 154 GLY A O 1
ATOM 1173 N N . ALA A 1 155 ? -10.366 -27.891 27.683 1.00 56.03 155 ALA A N 1
ATOM 1174 C CA . ALA A 1 155 ? -11.404 -28.903 27.551 1.00 56.03 155 ALA A CA 1
ATOM 1175 C C . ALA A 1 155 ? -12.317 -28.834 28.796 1.00 56.03 155 ALA A C 1
ATOM 1177 O O . ALA A 1 155 ? -11.793 -28.773 29.914 1.00 56.03 155 ALA A O 1
ATOM 1178 N N . PRO A 1 156 ? -13.654 -28.828 28.649 1.00 58.84 156 PRO A N 1
ATOM 1179 C CA . PRO A 1 156 ? -14.549 -28.841 29.797 1.00 58.84 156 PRO A CA 1
ATOM 1180 C C . PRO A 1 156 ? -14.290 -30.107 30.618 1.00 58.84 156 PRO A C 1
ATOM 1182 O O . PRO A 1 156 ? -14.264 -31.220 30.086 1.00 58.84 156 PRO A O 1
ATOM 1185 N N . ALA A 1 157 ? -14.064 -29.926 31.920 1.00 61.09 157 ALA A N 1
ATOM 1186 C CA . ALA A 1 157 ? -13.923 -31.023 32.864 1.00 61.09 157 ALA A CA 1
ATOM 1187 C C . ALA A 1 157 ? -15.125 -31.970 32.725 1.00 61.09 157 ALA A C 1
ATOM 1189 O O . ALA A 1 157 ? -16.275 -31.530 32.781 1.00 61.09 157 ALA A O 1
ATOM 1190 N N . LYS A 1 158 ? -14.849 -33.268 32.531 1.00 67.19 158 LYS A N 1
ATOM 1191 C CA . LYS A 1 158 ? -15.871 -34.323 32.528 1.00 67.19 158 LYS A CA 1
ATOM 1192 C C . LYS A 1 158 ? -16.792 -34.133 33.745 1.00 67.19 158 LYS A C 1
ATOM 1194 O O . LYS A 1 158 ? -16.271 -34.041 34.861 1.00 67.19 158 LYS A O 1
ATOM 1199 N N . PRO A 1 159 ? -18.126 -34.096 33.574 1.00 63.00 159 PRO A N 1
ATOM 1200 C CA . PRO A 1 159 ? -19.033 -34.049 34.710 1.00 63.00 159 PRO A CA 1
ATOM 1201 C C . PRO A 1 159 ? -18.801 -35.284 35.586 1.00 63.00 159 PRO A C 1
ATOM 1203 O O . PRO A 1 159 ? -18.733 -36.410 35.086 1.00 63.00 159 PRO A O 1
ATOM 1206 N N . LYS A 1 160 ? -18.639 -35.070 36.898 1.00 63.41 160 LYS A N 1
ATOM 1207 C CA . LYS A 1 160 ? -18.594 -36.165 37.874 1.00 63.41 160 LYS A CA 1
ATOM 1208 C C . LYS A 1 160 ? -19.898 -36.966 37.746 1.00 63.41 160 LYS A C 1
ATOM 1210 O O . LYS A 1 160 ? -20.960 -36.345 37.803 1.00 63.41 160 LYS A O 1
ATOM 1215 N N . PRO A 1 161 ? -19.853 -38.302 37.594 1.00 65.38 161 PRO A N 1
ATOM 1216 C CA . PRO A 1 161 ? -21.066 -39.105 37.609 1.00 65.38 161 PRO A CA 1
ATOM 1217 C C . PRO A 1 161 ? -21.760 -38.920 38.964 1.00 65.38 161 PRO A C 1
ATOM 1219 O O . PRO A 1 161 ? -21.179 -39.192 40.017 1.00 65.38 161 PRO A O 1
ATOM 1222 N N . GLY A 1 162 ? -22.977 -38.376 38.924 1.00 68.50 162 GLY A N 1
ATOM 1223 C CA . GLY A 1 162 ? -23.829 -38.222 40.097 1.00 68.50 162 GLY A CA 1
ATOM 1224 C C . GLY A 1 162 ? -24.151 -39.588 40.694 1.00 68.50 162 GLY A C 1
ATOM 1225 O O . GLY A 1 162 ? -24.410 -40.544 39.962 1.00 68.50 162 GLY A O 1
ATOM 1226 N N . ARG A 1 163 ? -24.108 -39.688 42.027 1.00 61.72 163 ARG A N 1
ATOM 1227 C CA . ARG A 1 163 ? -24.563 -40.885 42.743 1.00 61.72 163 ARG A CA 1
ATOM 1228 C C . ARG A 1 163 ? -26.048 -41.119 42.434 1.00 61.72 163 ARG A C 1
ATOM 1230 O O . ARG A 1 163 ? -26.826 -40.180 42.600 1.00 61.72 163 ARG A O 1
ATOM 1237 N N . PRO A 1 164 ? -26.458 -42.332 42.034 1.00 62.78 164 PRO A N 1
ATOM 1238 C CA . PRO A 1 164 ? -27.870 -42.668 41.973 1.00 62.78 164 PRO A CA 1
ATOM 1239 C C . PRO A 1 164 ? -28.450 -42.676 43.394 1.00 62.78 164 PRO A C 1
ATOM 1241 O O . PRO A 1 164 ? -27.933 -43.355 44.282 1.00 62.78 164 PRO A O 1
ATOM 1244 N N . ASN A 1 165 ? -29.511 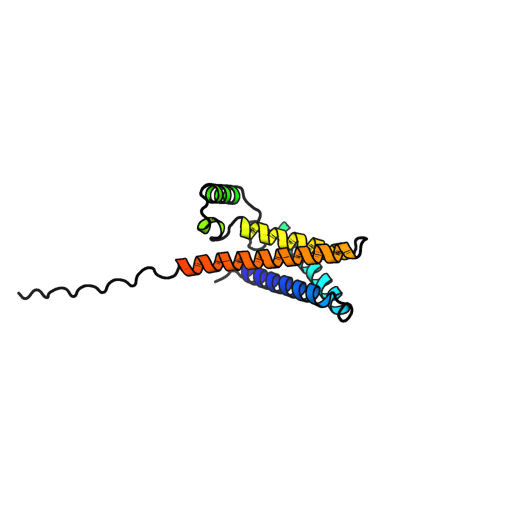-41.893 43.601 1.00 59.16 165 ASN A N 1
ATOM 1245 C CA . ASN A 1 165 ? -30.376 -42.019 44.768 1.00 59.16 165 ASN A CA 1
ATOM 1246 C C . ASN A 1 165 ? -31.178 -43.313 44.608 1.00 59.16 165 ASN A C 1
ATOM 1248 O O . ASN A 1 165 ? -32.065 -43.384 43.760 1.00 59.16 165 ASN A O 1
ATOM 1252 N N . PHE A 1 166 ? -30.849 -44.322 45.409 1.00 58.59 166 PHE A N 1
ATOM 1253 C CA . PHE A 1 166 ? -31.736 -45.450 45.652 1.00 58.59 166 PHE A CA 1
ATOM 1254 C C . PHE A 1 166 ? -32.695 -45.039 46.772 1.00 58.59 166 PHE A C 1
ATOM 1256 O O . PHE A 1 166 ? -32.257 -44.795 47.898 1.00 58.59 166 PHE A O 1
ATOM 1263 N N . LEU A 1 167 ? -33.968 -44.881 46.407 1.00 59.78 167 LEU A N 1
ATOM 1264 C CA . LEU A 1 167 ? -35.096 -45.012 47.327 1.00 59.78 167 LEU A CA 1
ATOM 1265 C C . LEU A 1 167 ? -35.450 -46.495 47.447 1.00 59.78 167 LEU A C 1
ATOM 1267 O O . LEU A 1 167 ? -35.335 -47.192 46.411 1.00 59.78 167 LEU A O 1
#

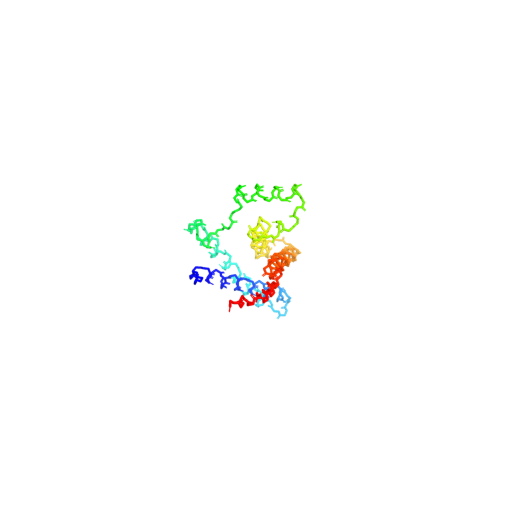Sequence (167 aa):
MRSFGFTLLLFWHGLFAGTYIVAFITGDDDFMGMHIAAGWMLIGLGIIRLLVATVMPETSPWSLPWPNPALIKAFKRHWDTMDASALFQGRTLMIVVSGLVVLTVSVLASFSGYLPGNDLHEGVANLSLMAVLAHGTLILISQGLKKVRSAPSGAPAKPKPGRPNFL

pLDDT: mean 86.5, std 12.1, range [48.5, 97.81]

Radius of gyration: 22.89 Å; chains: 1; bounding box: 55×58×69 Å

Foldseek 3Di:
DPDPLVVVVVVLVVLLVVLLVQLLVQVDPVRVVSNLVSLVVNLVSLVVLVVQQVPDDPPGPSHQPDDDPVLVVQCVVCVVVVVPLSCLEDPHPVLSVLVVVLSVLSNVLSCQVVPPDPVSNVVSSVVSVVSVVVNVVSNVVSVVSVVVVPPDPDDPDDPDPDDDDDD

Secondary structure (DSSP, 8-state):
---HHHHHHHHHHHHHHHHHHHHHHT-SGGGHHHHHHHHHHHHHHHHHHHHHHHHS-TTSTTS-----HHHHHHHHHHHHTT-HHHHTSSS-HHHHHHHHHHHHHHHHHHHHTTSS-HHHHHHHHHHHHHHHHHHHHHHHHHHHHHHHHTS-S-PPPPPPPPPP---